Protein AF-A0A3L7ZIP0-F1 (afdb_monomer_lite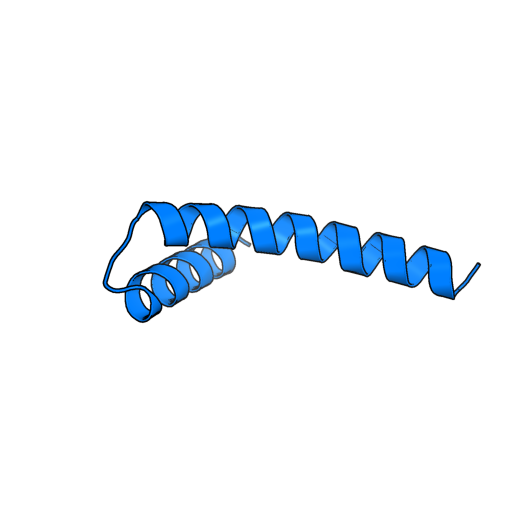)

Sequence (46 aa):
LIIYALLLFVDAMFRNKCDLRVGLLSVIASFTQLFGYGVGFLRSII

Structure (mmCIF, N/CA/C/O backbone):
data_AF-A0A3L7ZIP0-F1
#
_entry.id   AF-A0A3L7ZIP0-F1
#
loop_
_atom_site.group_PDB
_atom_site.id
_atom_site.type_symbol
_atom_site.label_atom_id
_atom_site.label_alt_id
_atom_site.label_comp_id
_atom_site.label_asym_id
_atom_site.label_entity_id
_atom_site.label_seq_id
_atom_site.pdbx_PDB_ins_code
_atom_site.Cartn_x
_atom_site.Cartn_y
_atom_site.Cartn_z
_atom_site.occupancy
_atom_site.B_iso_or_equiv
_atom_site.auth_seq_id
_atom_site.auth_comp_id
_atom_site.auth_asym_id
_atom_site.auth_atom_id
_atom_site.pdbx_PDB_model_num
ATOM 1 N N . LEU A 1 1 ? -7.723 -7.673 -5.893 1.00 69.81 1 LEU A N 1
ATOM 2 C CA . LEU A 1 1 ? -7.414 -6.299 -5.426 1.00 69.81 1 LEU A CA 1
ATOM 3 C C . LEU A 1 1 ? -8.211 -5.899 -4.185 1.00 69.81 1 LEU A C 1
ATOM 5 O O . LEU A 1 1 ? -7.597 -5.538 -3.195 1.00 69.81 1 LEU A O 1
ATOM 9 N N . ILE A 1 2 ? -9.545 -6.017 -4.198 1.00 77.06 2 ILE A N 1
ATOM 10 C CA . ILE A 1 2 ? -10.405 -5.608 -3.067 1.00 77.06 2 ILE A CA 1
ATOM 11 C C . ILE A 1 2 ? -10.081 -6.380 -1.775 1.00 77.06 2 ILE A C 1
ATOM 13 O O . ILE A 1 2 ? -9.891 -5.768 -0.731 1.00 77.06 2 ILE A O 1
ATOM 17 N N . ILE A 1 3 ? -9.919 -7.706 -1.858 1.00 82.25 3 ILE A N 1
ATOM 18 C CA . ILE A 1 3 ? -9.545 -8.555 -0.708 1.00 82.25 3 ILE A CA 1
ATOM 19 C C . ILE A 1 3 ? -8.164 -8.170 -0.151 1.00 82.25 3 ILE A C 1
ATOM 21 O O . ILE A 1 3 ? -7.980 -8.116 1.058 1.00 82.25 3 ILE A O 1
ATOM 25 N N . TYR A 1 4 ? -7.210 -7.844 -1.029 1.00 81.75 4 TYR A N 1
ATOM 26 C CA . TYR A 1 4 ? -5.861 -7.419 -0.642 1.00 81.75 4 TYR A CA 1
ATOM 27 C C . TYR A 1 4 ? -5.874 -6.062 0.075 1.00 81.75 4 TYR A C 1
AT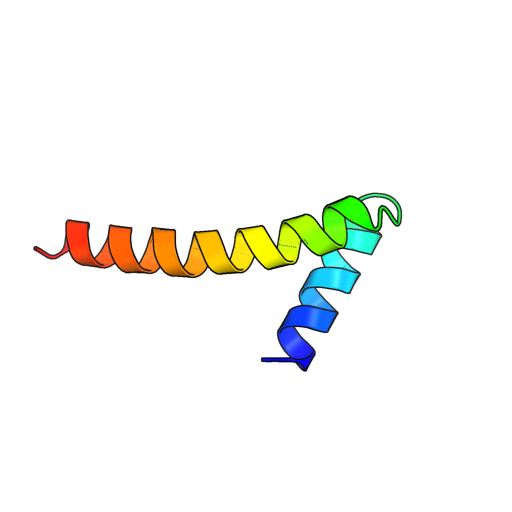OM 29 O O . TYR A 1 4 ? -5.239 -5.913 1.112 1.00 81.75 4 TYR A O 1
ATOM 37 N N . ALA A 1 5 ? -6.647 -5.095 -0.429 1.00 79.31 5 ALA A N 1
ATOM 38 C CA . ALA A 1 5 ? -6.804 -3.793 0.214 1.00 79.31 5 ALA A CA 1
ATOM 39 C C . ALA A 1 5 ? -7.469 -3.907 1.599 1.00 79.31 5 ALA A C 1
ATOM 41 O O . ALA A 1 5 ? -7.033 -3.244 2.535 1.00 79.31 5 ALA A O 1
ATOM 42 N N . LEU A 1 6 ? -8.473 -4.782 1.748 1.00 82.88 6 LEU A N 1
ATOM 43 C CA . LEU A 1 6 ? -9.118 -5.069 3.035 1.00 82.88 6 LEU A CA 1
ATOM 44 C C . LEU A 1 6 ? -8.154 -5.719 4.033 1.00 82.88 6 LEU A C 1
ATOM 46 O O . LEU A 1 6 ? -8.080 -5.276 5.174 1.00 82.88 6 LEU A O 1
ATOM 50 N N . LEU A 1 7 ? -7.383 -6.723 3.607 1.00 85.00 7 LEU A N 1
ATOM 51 C CA . LEU A 1 7 ? -6.371 -7.365 4.453 1.00 85.00 7 LEU A CA 1
ATOM 52 C C . LEU A 1 7 ? -5.287 -6.379 4.900 1.00 85.00 7 LEU A C 1
ATOM 54 O O . LEU A 1 7 ? -4.955 -6.341 6.080 1.00 85.00 7 LEU A O 1
ATOM 58 N N . LEU A 1 8 ? -4.783 -5.546 3.985 1.00 84.25 8 LEU A N 1
ATOM 59 C CA . LEU A 1 8 ? -3.786 -4.517 4.288 1.00 84.25 8 LEU A CA 1
ATOM 60 C C . LEU A 1 8 ? -4.329 -3.474 5.278 1.00 84.25 8 LEU A C 1
ATOM 62 O O . LEU A 1 8 ? -3.628 -3.051 6.196 1.00 84.25 8 LEU A O 1
ATOM 66 N N . PHE A 1 9 ? -5.587 -3.070 5.098 1.00 82.06 9 PHE A N 1
ATOM 67 C CA . PHE A 1 9 ? -6.262 -2.133 5.987 1.00 82.06 9 PHE A CA 1
ATOM 68 C C . PHE A 1 9 ? -6.441 -2.717 7.394 1.00 82.06 9 PHE A C 1
ATOM 70 O O . PHE A 1 9 ? -6.155 -2.037 8.379 1.00 82.06 9 PHE A O 1
ATOM 77 N N . VAL A 1 10 ? -6.875 -3.978 7.494 1.00 83.06 10 VAL A N 1
ATOM 78 C CA . VAL A 1 10 ? -7.075 -4.680 8.771 1.00 83.06 10 VAL A CA 1
ATOM 79 C C . VAL A 1 10 ? -5.743 -4.929 9.487 1.00 83.06 10 VAL A C 1
ATOM 81 O O . VAL A 1 10 ? -5.662 -4.679 10.689 1.00 83.06 10 VAL A O 1
ATOM 84 N N . ASP A 1 11 ? -4.691 -5.342 8.773 1.00 83.62 11 ASP A N 1
ATOM 85 C CA . ASP A 1 11 ? -3.347 -5.542 9.344 1.00 83.62 11 ASP A CA 1
ATOM 86 C C . ASP A 1 11 ? -2.778 -4.234 9.913 1.00 83.62 11 ASP A C 1
ATOM 88 O O 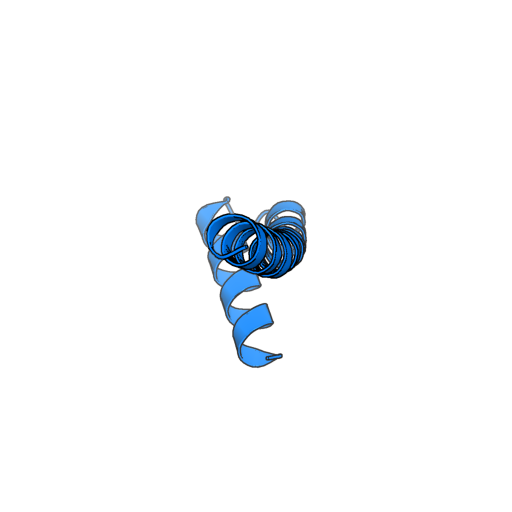. ASP A 1 11 ? -2.318 -4.183 11.058 1.00 83.62 11 ASP A O 1
ATOM 92 N N . ALA A 1 12 ? -2.886 -3.144 9.146 1.00 80.62 12 ALA A N 1
ATOM 93 C CA . ALA A 1 12 ? -2.425 -1.824 9.562 1.00 80.62 12 ALA A CA 1
ATOM 94 C C . ALA A 1 12 ? -3.234 -1.266 10.745 1.00 80.62 12 ALA A C 1
ATOM 96 O O . ALA A 1 12 ? -2.658 -0.674 11.660 1.00 80.62 12 ALA A O 1
ATOM 97 N N . MET A 1 13 ? -4.551 -1.497 10.765 1.00 80.50 13 MET A N 1
ATOM 98 C CA . MET A 1 13 ? -5.412 -1.171 11.904 1.00 80.50 13 MET A CA 1
ATOM 99 C C . MET A 1 13 ? -4.972 -1.918 13.166 1.00 80.50 13 MET A C 1
ATOM 101 O O . MET A 1 13 ? -4.759 -1.287 14.200 1.00 80.50 13 MET A O 1
ATOM 105 N N . PHE A 1 14 ? -4.784 -3.238 13.099 1.00 80.12 14 PHE A N 1
ATOM 106 C CA . PHE A 1 14 ? -4.413 -4.040 14.270 1.00 80.12 14 PHE A CA 1
ATOM 107 C C . PHE A 1 14 ? -3.013 -3.709 14.803 1.00 80.12 14 PHE A C 1
ATOM 109 O O . PHE A 1 14 ? -2.832 -3.597 16.017 1.00 80.12 14 PHE A O 1
ATOM 116 N N . ARG A 1 15 ? -2.027 -3.486 13.924 1.00 79.75 15 ARG A N 1
ATOM 117 C CA . ARG A 1 15 ? -0.656 -3.124 14.338 1.00 79.75 15 ARG A CA 1
ATOM 118 C C . ARG A 1 15 ? -0.558 -1.737 14.959 1.00 79.75 15 ARG A C 1
ATOM 120 O O . ARG A 1 15 ? 0.346 -1.504 15.757 1.00 79.75 15 ARG A O 1
ATOM 127 N N . ASN A 1 16 ? -1.491 -0.839 14.647 1.00 79.88 16 ASN A N 1
ATOM 128 C CA . ASN A 1 16 ? -1.466 0.540 15.125 1.00 79.88 16 ASN A CA 1
ATOM 129 C C . ASN A 1 16 ? -2.587 0.861 16.130 1.00 79.88 16 ASN A C 1
ATOM 131 O O . ASN A 1 16 ? -3.105 1.975 16.143 1.00 79.88 16 ASN A O 1
ATOM 135 N N . LYS A 1 17 ? -2.941 -0.109 16.991 1.00 76.06 17 LYS A N 1
ATOM 136 C CA . LYS A 1 17 ? -3.932 0.032 18.081 1.00 76.06 17 LYS A CA 1
ATOM 137 C C . LYS A 1 17 ? -5.350 0.409 17.612 1.00 76.06 17 LYS A C 1
ATOM 139 O O . LYS A 1 17 ? -6.027 1.191 18.273 1.00 76.06 17 LYS A O 1
ATOM 144 N N . CYS A 1 18 ? -5.805 -0.156 16.496 1.00 66.12 18 CYS A N 1
ATOM 145 C CA . CYS A 1 18 ? -7.111 0.117 15.882 1.00 66.12 18 CYS A CA 1
ATOM 146 C C . CYS A 1 18 ? -7.298 1.582 15.452 1.00 66.12 18 CYS A C 1
ATOM 148 O O . CYS A 1 18 ? -8.397 2.130 15.537 1.00 66.12 18 CYS A O 1
ATOM 150 N N . ASP A 1 19 ? -6.228 2.223 14.977 1.00 75.75 19 ASP A N 1
ATOM 151 C CA . ASP A 1 19 ? -6.311 3.567 14.415 1.00 75.75 19 ASP A CA 1
ATOM 152 C C . ASP A 1 19 ? -6.769 3.519 12.944 1.00 75.75 19 ASP A C 1
ATOM 154 O O . ASP A 1 19 ? -6.031 3.122 12.035 1.00 75.75 19 ASP A O 1
ATOM 158 N N . LEU A 1 20 ? -8.014 3.947 12.711 1.00 75.56 20 LEU A N 1
ATOM 159 C CA . LEU A 1 20 ? -8.637 4.009 11.383 1.00 75.56 20 LEU A CA 1
ATOM 160 C C . LEU A 1 20 ? -7.874 4.919 10.405 1.00 75.56 20 LEU A C 1
ATOM 162 O 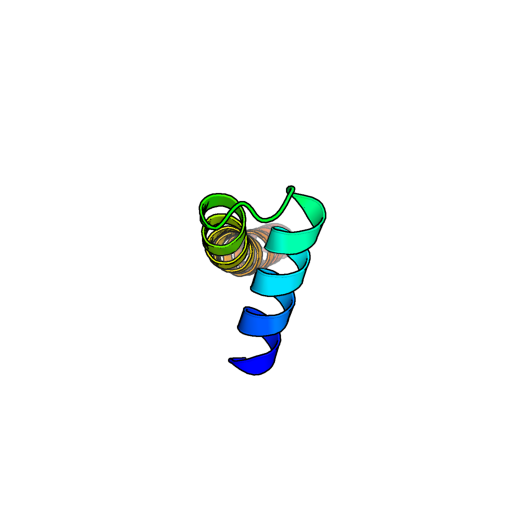O . LEU A 1 20 ? -7.922 4.690 9.192 1.00 75.56 20 LEU A O 1
ATOM 166 N N . ARG A 1 21 ? -7.160 5.941 10.898 1.00 80.06 21 ARG A N 1
ATOM 167 C CA . ARG A 1 21 ? -6.408 6.875 10.042 1.00 80.06 21 ARG A CA 1
ATOM 168 C C . ARG A 1 21 ? -5.191 6.169 9.456 1.00 80.06 21 ARG A C 1
ATOM 170 O O . ARG A 1 21 ? -4.900 6.339 8.273 1.00 80.06 21 ARG A O 1
ATOM 177 N N . VAL A 1 22 ? -4.527 5.332 10.255 1.00 82.38 22 VAL A N 1
ATOM 178 C CA . VAL A 1 22 ? -3.359 4.549 9.821 1.00 82.38 22 VAL A CA 1
ATOM 179 C C . VAL A 1 22 ? -3.744 3.463 8.821 1.00 82.38 22 VAL A C 1
ATOM 181 O O . VAL A 1 22 ? -3.029 3.269 7.838 1.00 82.38 22 VAL A O 1
ATOM 184 N N . GLY A 1 23 ? -4.908 2.828 8.991 1.00 83.50 23 GLY A N 1
ATOM 185 C CA . GLY A 1 23 ? -5.449 1.900 7.993 1.00 83.50 23 GLY A CA 1
ATOM 186 C C . GLY A 1 23 ? -5.592 2.549 6.610 1.00 83.50 23 GLY A C 1
ATOM 187 O O . GLY A 1 23 ? -5.121 2.000 5.613 1.00 83.50 23 GLY A O 1
ATOM 188 N N . LEU A 1 24 ? -6.178 3.752 6.543 1.00 83.00 24 LEU A N 1
ATOM 189 C CA . LEU A 1 24 ? -6.372 4.472 5.277 1.00 83.00 24 LEU A CA 1
ATOM 190 C C . LEU A 1 24 ? -5.040 4.948 4.671 1.00 83.00 24 LEU A C 1
ATOM 192 O O . LEU A 1 24 ? -4.819 4.809 3.466 1.00 83.00 24 LEU A O 1
ATOM 196 N N . LEU A 1 25 ? -4.130 5.454 5.510 1.00 84.19 25 LEU A N 1
ATOM 197 C CA . LEU A 1 25 ? -2.778 5.853 5.103 1.00 84.19 25 LEU A CA 1
ATOM 198 C C . LEU A 1 25 ? -1.979 4.675 4.527 1.00 84.19 25 LEU A C 1
ATOM 200 O O . LEU A 1 25 ? -1.256 4.863 3.552 1.00 84.19 25 LEU A O 1
ATOM 204 N N . SER A 1 26 ? -2.138 3.466 5.074 1.00 85.38 26 SER A N 1
ATOM 205 C CA . SER A 1 26 ? -1.457 2.252 4.596 1.00 85.38 26 SER A CA 1
ATOM 206 C C . SER A 1 26 ? -1.874 1.868 3.173 1.00 85.38 26 SER A C 1
ATOM 208 O O . SER A 1 26 ? -1.031 1.524 2.338 1.00 85.38 26 SER A O 1
ATOM 210 N N . VAL A 1 27 ? -3.167 2.001 2.854 1.00 85.44 27 VAL A N 1
ATOM 211 C CA . VAL A 1 27 ? -3.676 1.764 1.495 1.00 85.44 27 VAL A CA 1
ATOM 212 C C . VAL A 1 27 ? -3.044 2.755 0.517 1.00 85.44 27 VAL A C 1
ATOM 214 O O . VAL A 1 27 ? -2.485 2.333 -0.495 1.00 85.44 27 VAL A O 1
ATOM 217 N N . ILE A 1 28 ? -3.057 4.053 0.841 1.00 87.00 28 ILE A N 1
ATOM 218 C CA . ILE A 1 28 ? -2.442 5.103 0.009 1.00 87.00 28 ILE A CA 1
ATOM 219 C C . ILE A 1 28 ? -0.937 4.850 -0.156 1.00 87.00 28 ILE A C 1
ATOM 221 O O . ILE A 1 28 ? -0.420 4.912 -1.271 1.00 87.00 28 ILE A O 1
ATOM 225 N N . ALA A 1 29 ? -0.241 4.504 0.929 1.00 88.44 29 ALA A N 1
ATOM 226 C CA . ALA A 1 29 ? 1.183 4.198 0.910 1.00 88.44 29 ALA A CA 1
ATOM 227 C C . ALA A 1 29 ? 1.503 3.008 -0.002 1.00 88.44 29 ALA A C 1
ATOM 229 O O . ALA A 1 29 ? 2.456 3.092 -0.766 1.00 88.44 29 ALA A O 1
ATOM 230 N N . SER A 1 30 ? 0.690 1.946 -0.007 1.00 87.00 30 SER A N 1
ATOM 231 C CA . SER A 1 30 ? 0.880 0.814 -0.927 1.00 87.00 30 SER A CA 1
ATOM 232 C C . SER A 1 30 ? 0.749 1.208 -2.401 1.00 87.00 30 SER A C 1
ATO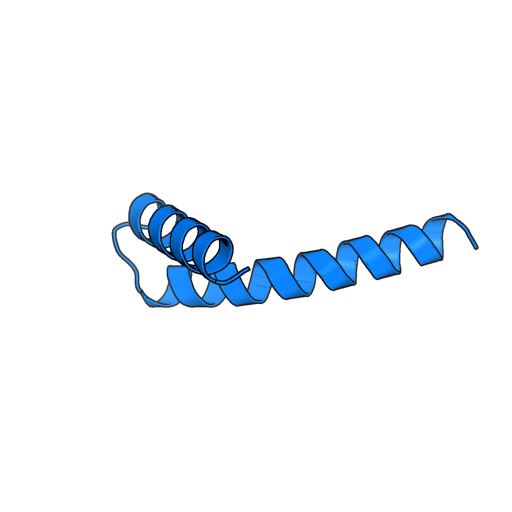M 234 O O . SER A 1 30 ? 1.497 0.694 -3.231 1.00 87.00 30 SER A O 1
ATOM 236 N N . PHE A 1 31 ? -0.144 2.143 -2.745 1.00 85.56 31 PHE A N 1
ATOM 237 C CA . PHE A 1 31 ? -0.220 2.679 -4.110 1.00 85.56 31 PHE A CA 1
ATOM 238 C C . PHE A 1 31 ? 0.998 3.540 -4.446 1.00 85.56 31 PHE A C 1
ATOM 240 O O . PHE A 1 31 ? 1.627 3.322 -5.480 1.00 85.56 31 PHE A O 1
ATOM 247 N N . THR A 1 32 ? 1.389 4.457 -3.558 1.00 87.00 32 THR A N 1
ATOM 248 C CA . THR A 1 32 ? 2.627 5.238 -3.713 1.00 87.00 32 THR A CA 1
ATOM 249 C C . THR A 1 32 ? 3.841 4.328 -3.862 1.00 87.00 32 THR A C 1
ATOM 251 O O . THR A 1 32 ? 4.719 4.606 -4.667 1.00 87.00 32 THR A O 1
ATOM 254 N N . GLN A 1 33 ? 3.876 3.217 -3.135 1.00 85.56 33 GLN A N 1
ATOM 255 C CA . GLN A 1 33 ? 4.941 2.229 -3.172 1.00 85.56 33 GLN A CA 1
ATOM 256 C C . GLN A 1 33 ? 4.939 1.429 -4.479 1.00 85.56 33 GLN A C 1
ATOM 258 O O . GLN A 1 33 ? 6.002 1.185 -5.040 1.00 85.56 33 GLN A O 1
ATOM 263 N N . LEU A 1 34 ? 3.768 1.092 -5.020 1.00 85.69 34 LEU A N 1
ATOM 264 C CA . LEU A 1 34 ? 3.642 0.465 -6.336 1.00 85.69 34 LEU A CA 1
ATOM 265 C C . LEU A 1 34 ? 4.189 1.375 -7.447 1.00 85.69 34 LEU A C 1
ATOM 267 O O . LEU A 1 34 ? 4.982 0.927 -8.274 1.00 85.69 34 LEU A O 1
ATOM 271 N N . PHE A 1 35 ? 3.816 2.657 -7.442 1.00 84.50 35 PHE A N 1
ATOM 272 C CA . PHE A 1 35 ? 4.333 3.628 -8.410 1.00 84.50 35 PHE A CA 1
ATOM 273 C C . PHE A 1 35 ? 5.802 3.976 -8.156 1.00 84.50 35 PHE A C 1
ATOM 275 O O . PHE A 1 35 ? 6.575 4.069 -9.099 1.00 84.50 35 PHE A O 1
ATOM 282 N N . GLY A 1 36 ? 6.210 4.135 -6.900 1.00 82.50 36 GLY A N 1
ATOM 283 C CA . GLY A 1 36 ? 7.576 4.477 -6.510 1.00 82.50 36 GLY A CA 1
ATOM 284 C C . GLY A 1 36 ? 8.570 3.366 -6.832 1.00 82.50 36 GLY A C 1
ATOM 285 O O . GLY A 1 36 ? 9.619 3.641 -7.410 1.00 82.50 36 GLY A O 1
ATOM 286 N N . TYR A 1 37 ? 8.224 2.108 -6.544 1.00 78.00 37 TYR A N 1
ATOM 287 C CA . TYR A 1 37 ? 9.027 0.971 -6.980 1.00 78.00 37 TYR A CA 1
ATOM 288 C C . TYR A 1 37 ? 8.940 0.760 -8.484 1.00 78.00 37 TYR A C 1
ATOM 290 O O . TYR A 1 37 ? 9.977 0.543 -9.093 1.00 78.00 37 TYR A O 1
ATOM 298 N N . GLY A 1 38 ? 7.767 0.879 -9.110 1.00 79.69 38 GLY A N 1
ATOM 299 C CA . GLY A 1 38 ? 7.641 0.727 -10.563 1.00 79.69 38 GLY A CA 1
ATOM 300 C C . GLY A 1 38 ? 8.480 1.752 -11.331 1.00 79.69 38 GLY A C 1
ATOM 301 O O . GLY A 1 38 ? 9.312 1.389 -12.156 1.00 79.69 38 GLY A O 1
ATOM 302 N N . VAL A 1 39 ? 8.329 3.037 -11.009 1.00 78.50 39 VAL A N 1
ATOM 303 C CA . VAL A 1 39 ? 9.082 4.135 -11.635 1.00 78.50 39 VAL A CA 1
ATOM 304 C C . VAL A 1 39 ? 10.561 4.084 -11.258 1.00 78.50 39 VAL A C 1
ATOM 306 O O . VAL A 1 39 ? 11.411 4.305 -12.117 1.00 78.50 39 VAL A O 1
ATOM 309 N N . GLY A 1 40 ? 10.891 3.773 -10.001 1.00 78.25 40 GLY A N 1
ATOM 310 C CA . GLY A 1 40 ? 12.276 3.599 -9.556 1.00 78.25 40 GLY A CA 1
ATOM 311 C C . GLY A 1 40 ? 12.986 2.448 -10.271 1.00 78.25 40 GLY A C 1
ATOM 312 O O . GLY A 1 40 ? 14.140 2.595 -10.663 1.00 78.25 40 GLY A O 1
ATOM 313 N N . PHE A 1 41 ? 12.282 1.341 -10.516 1.00 74.25 41 PHE A N 1
ATOM 314 C CA . PHE A 1 41 ? 12.793 0.200 -11.272 1.00 74.25 41 PHE A CA 1
ATOM 315 C C . PHE A 1 41 ? 13.012 0.559 -12.746 1.00 74.25 41 PHE A C 1
ATOM 317 O O . PHE A 1 41 ? 14.074 0.265 -13.286 1.00 74.25 41 PHE A O 1
ATOM 324 N N . LEU A 1 42 ? 12.068 1.274 -13.376 1.00 73.50 42 LEU A N 1
ATOM 325 C CA . LEU A 1 42 ? 12.242 1.77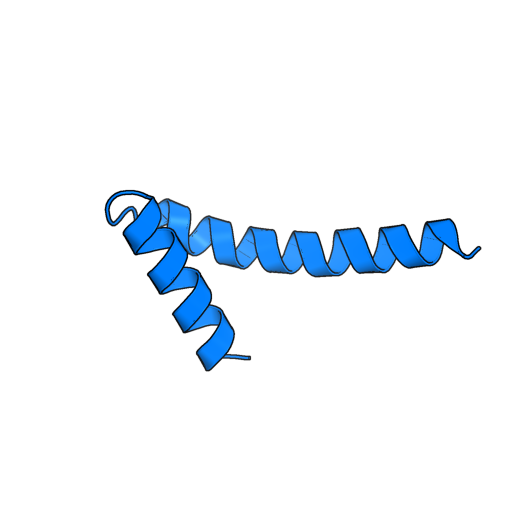8 -14.745 1.00 73.50 42 LEU A CA 1
ATOM 326 C C . LEU A 1 42 ? 13.439 2.736 -14.860 1.00 73.50 42 LEU A C 1
ATOM 328 O O . LEU A 1 42 ? 14.208 2.630 -15.808 1.00 73.50 42 LEU A O 1
ATOM 332 N N . ARG A 1 43 ? 13.640 3.628 -13.879 1.00 73.38 43 ARG A N 1
ATOM 333 C CA . ARG A 1 43 ? 14.809 4.528 -13.818 1.00 73.38 43 ARG A CA 1
ATOM 334 C C . ARG A 1 43 ? 16.135 3.817 -13.562 1.00 73.38 43 ARG A C 1
ATOM 336 O O . ARG A 1 43 ? 17.169 4.411 -13.819 1.00 73.38 43 ARG A O 1
ATOM 343 N N . SER A 1 44 ? 16.115 2.615 -12.993 1.00 74.06 44 SER A N 1
ATOM 344 C CA . SER A 1 44 ? 17.326 1.824 -12.760 1.00 74.06 44 SER A CA 1
ATOM 345 C C . SER A 1 44 ? 17.744 1.011 -13.987 1.00 74.06 44 SER A C 1
ATOM 347 O O . SER A 1 44 ? 18.865 0.507 -14.008 1.00 74.06 44 SER A O 1
ATOM 349 N N . ILE A 1 45 ? 16.835 0.815 -14.945 1.00 75.19 45 ILE A N 1
ATOM 350 C CA . ILE A 1 45 ? 17.040 -0.026 -16.131 1.00 75.19 45 ILE A CA 1
ATOM 351 C C . ILE A 1 45 ? 17.337 0.791 -17.393 1.00 75.19 45 ILE A C 1
ATOM 353 O O . ILE A 1 45 ? 17.897 0.242 -18.340 1.00 75.19 45 ILE A O 1
ATOM 357 N N . ILE A 1 46 ? 16.943 2.070 -17.404 1.00 65.62 46 ILE A N 1
ATOM 358 C CA . ILE A 1 46 ? 17.215 3.046 -18.469 1.00 65.62 46 ILE A CA 1
ATOM 359 C C . ILE A 1 46 ? 18.475 3.845 -18.152 1.00 65.62 46 ILE A C 1
ATOM 361 O O . ILE A 1 46 ? 19.202 4.165 -19.116 1.00 65.62 46 ILE A O 1
#

pLDDT: mean 80.28, std 5.27, range [65.62, 88.44]

Foldseek 3Di:
DVVVLVVQLVVQCVVVVNDNVSSVVSSVVVVVVVCVCVVVVVVVVD

Organism: Parabacteroides distasonis (NCBI:txid823)

Radius of gyration: 13.1 Å; chains: 1; bounding box: 28×15×36 Å

Secondary structure (DSSP, 8-state):
-HHHHHHHHHHHHHHTTT-HHHHHHHHHHHHHHHHHHHHHHHHHH-